Protein AF-A0A2M7CKS2-F1 (afdb_monomer)

Secondary structure (DSSP, 8-state):
-EE-TT--EE--TT--EEESS-EEESS-EE--SSEEEE--SS-EEEESSS-EEESEEEEE-TT-EEE-SS-EEESSEEEEEESPEEEEEEEEEE-TT-EEES-BTTBSEEEEEEEPPPSEEEEEEEE-EE-SS-B--EEEEEEEE--

pLDDT: mean 97.12, std 2.35, range [86.06, 98.94]

Sequence (147 aa):
MTINASAPLTLSGAQNVTVKGNWSNSGTFTPGTGTVTFNGSSAQTIGGTSATTFNNLTVNNASGVSLSSVDATMNGTLTFTAGKITTGANTLILPTGGTITGAGADKYVYGNLQKAFNTGSGQTFTFEIGDASYYTPAQLANFNVTT

Mean predicted aligned error: 2.7 Å

Foldseek 3Di:
DAQAAPREDEDAAQDEAEDQAEAAHAYHYHEHQHEYEDAHAAEYEHYYPDEEEYQEYEYNYQNAYEYDPHEYEHAEEYEYPHAEYEYVVYEYEYEERYYYYPADQRTFYADHYYYDYDADFQDKDWHQYDHPGDGDIDMDGRDHHDD

Structure (mmCIF, N/CA/C/O backbone):
data_AF-A0A2M7CKS2-F1
#
_entry.id   AF-A0A2M7CKS2-F1
#
loop_
_atom_site.group_PDB
_atom_site.id
_atom_site.type_symbol
_atom_site.label_atom_id
_atom_site.label_alt_id
_atom_site.label_comp_id
_atom_site.label_asym_id
_atom_site.label_entity_id
_atom_site.label_seq_id
_atom_site.pdbx_PDB_ins_code
_atom_site.Cartn_x
_atom_site.Cartn_y
_atom_site.Cartn_z
_atom_site.occupancy
_atom_site.B_iso_or_equiv
_atom_site.auth_seq_id
_atom_site.auth_comp_id
_atom_site.auth_asym_id
_atom_site.auth_atom_id
_atom_site.pdbx_PDB_model_num
ATOM 1 N N . MET A 1 1 ? 7.871 0.307 -14.016 1.00 93.94 1 MET A N 1
ATOM 2 C CA . MET A 1 1 ? 8.439 1.603 -13.615 1.00 93.94 1 MET A CA 1
ATOM 3 C C . MET A 1 1 ? 9.725 1.326 -12.867 1.00 93.94 1 MET A C 1
ATOM 5 O O . MET A 1 1 ? 9.683 0.567 -11.908 1.00 93.94 1 MET A O 1
ATOM 9 N N . THR A 1 2 ? 10.837 1.895 -13.323 1.00 95.69 2 THR A N 1
ATOM 10 C CA . THR A 1 2 ? 12.150 1.718 -12.691 1.00 95.69 2 THR A CA 1
ATOM 11 C C . THR A 1 2 ? 12.708 3.087 -12.335 1.00 95.69 2 THR A C 1
ATOM 13 O O . THR A 1 2 ? 12.758 3.964 -13.194 1.00 95.69 2 THR A O 1
ATOM 16 N N . ILE A 1 3 ? 13.107 3.259 -11.079 1.00 96.44 3 ILE A N 1
ATOM 17 C CA . ILE A 1 3 ? 13.771 4.448 -10.547 1.00 96.44 3 ILE A CA 1
ATOM 18 C C . ILE A 1 3 ? 15.168 3.992 -10.140 1.00 96.44 3 ILE A C 1
ATOM 20 O O . ILE A 1 3 ? 15.330 3.236 -9.181 1.00 96.44 3 ILE A O 1
ATOM 24 N N . ASN A 1 4 ? 16.167 4.373 -10.931 1.00 95.12 4 ASN A N 1
ATOM 25 C CA . ASN A 1 4 ? 17.547 3.950 -10.711 1.00 95.12 4 ASN A CA 1
ATOM 26 C C . ASN A 1 4 ? 18.183 4.729 -9.555 1.00 95.12 4 ASN A C 1
ATOM 28 O O . ASN A 1 4 ? 17.751 5.835 -9.223 1.00 95.12 4 ASN A O 1
ATOM 32 N N . ALA A 1 5 ? 19.253 4.174 -8.985 1.00 92.44 5 ALA A N 1
ATOM 33 C CA . ALA A 1 5 ? 20.070 4.889 -8.013 1.00 92.44 5 ALA A CA 1
ATOM 34 C C . ALA A 1 5 ? 20.496 6.260 -8.560 1.00 92.44 5 ALA A C 1
ATOM 36 O O . ALA A 1 5 ? 20.837 6.395 -9.737 1.00 92.44 5 ALA A O 1
ATOM 37 N N . SER A 1 6 ? 20.425 7.281 -7.704 1.00 87.38 6 SER A N 1
ATOM 38 C CA . SER A 1 6 ? 20.746 8.681 -8.025 1.00 87.38 6 SER A CA 1
ATOM 39 C C . SER A 1 6 ? 19.839 9.371 -9.060 1.00 87.38 6 SER A C 1
ATOM 41 O O . SER A 1 6 ? 20.101 10.519 -9.410 1.00 87.38 6 SER A O 1
ATOM 43 N N . ALA A 1 7 ? 18.757 8.732 -9.521 1.00 88.56 7 ALA A N 1
ATOM 44 C CA . ALA A 1 7 ? 17.760 9.350 -10.395 1.00 88.56 7 ALA A CA 1
ATOM 45 C C . ALA A 1 7 ? 16.472 9.648 -9.605 1.00 88.56 7 ALA A C 1
ATOM 47 O O . ALA A 1 7 ? 15.739 8.712 -9.277 1.00 88.56 7 ALA A O 1
ATOM 48 N N . PRO A 1 8 ? 16.166 10.918 -9.275 1.00 92.31 8 PRO A N 1
ATOM 49 C CA . PRO A 1 8 ? 14.916 11.244 -8.605 1.00 92.31 8 PRO A CA 1
ATOM 50 C C . PRO A 1 8 ? 13.731 11.136 -9.572 1.00 92.31 8 PRO A C 1
ATOM 52 O O . PRO A 1 8 ? 13.779 11.637 -10.696 1.00 92.31 8 PRO A O 1
ATOM 55 N N . LEU A 1 9 ? 12.637 10.536 -9.107 1.00 94.81 9 LEU A N 1
ATOM 56 C CA . LEU A 1 9 ? 11.316 10.663 -9.713 1.00 94.81 9 LEU A CA 1
ATOM 57 C C . LEU A 1 9 ? 10.424 11.471 -8.774 1.00 94.81 9 LEU A C 1
ATOM 59 O O . LEU A 1 9 ? 10.126 11.029 -7.665 1.00 94.81 9 LEU A O 1
ATOM 63 N N . THR A 1 10 ? 9.936 12.609 -9.255 1.00 95.94 10 THR A N 1
ATOM 64 C CA . THR A 1 10 ? 8.982 13.448 -8.526 1.00 95.94 10 THR A CA 1
ATOM 65 C C . THR A 1 10 ? 7.679 13.520 -9.303 1.00 95.94 10 THR A C 1
ATOM 67 O O . THR A 1 10 ? 7.680 13.912 -10.469 1.00 95.94 10 THR A O 1
ATOM 70 N N . LEU A 1 11 ? 6.563 13.186 -8.654 1.00 94.88 11 LEU A N 1
ATOM 71 C CA . LEU A 1 11 ? 5.234 13.479 -9.193 1.00 94.88 11 LEU A CA 1
ATOM 72 C C . LEU A 1 11 ? 4.798 14.851 -8.668 1.00 94.88 11 LEU A C 1
ATOM 74 O O . LEU A 1 11 ? 4.772 15.070 -7.460 1.00 94.88 11 LEU A O 1
ATOM 78 N N . SER A 1 12 ? 4.463 15.786 -9.555 1.00 92.44 12 SER A N 1
ATOM 79 C CA . SER A 1 12 ? 3.981 17.115 -9.166 1.00 92.44 12 SER A CA 1
ATOM 80 C C . SER A 1 12 ? 2.452 17.157 -9.106 1.00 92.44 12 SER A C 1
ATOM 82 O O . SER A 1 12 ? 1.756 16.675 -10.002 1.00 92.44 12 SER A O 1
ATOM 84 N N . GLY A 1 13 ? 1.912 17.739 -8.029 1.00 92.81 13 GLY A N 1
ATOM 85 C CA . GLY A 1 13 ? 0.465 17.862 -7.827 1.00 92.81 13 GLY A CA 1
ATOM 86 C C . GLY A 1 13 ? -0.270 16.515 -7.857 1.00 92.81 13 GLY A C 1
ATOM 87 O O . GLY A 1 13 ? 0.253 15.495 -7.407 1.00 92.81 13 GLY A O 1
ATOM 88 N N . ALA A 1 14 ? -1.486 16.508 -8.406 1.00 94.12 14 ALA A N 1
ATOM 89 C CA . ALA A 1 14 ? -2.371 15.339 -8.445 1.00 94.12 14 ALA A CA 1
ATOM 90 C C . ALA A 1 14 ? -2.093 14.383 -9.628 1.00 94.12 14 ALA A C 1
ATOM 92 O O . ALA A 1 14 ? -3.015 13.767 -10.164 1.00 94.12 14 ALA A O 1
ATOM 93 N N . GLN A 1 15 ? -0.838 14.271 -10.079 1.00 96.75 15 GLN A N 1
ATOM 94 C CA . GLN A 1 15 ? -0.484 13.416 -11.214 1.00 96.75 15 GLN A CA 1
ATOM 95 C C . GLN A 1 15 ? -0.712 11.931 -10.895 1.00 96.75 15 GLN A C 1
ATOM 97 O O . GLN A 1 15 ? -0.122 11.381 -9.965 1.00 96.75 15 GLN A O 1
ATOM 102 N N . ASN A 1 16 ? -1.538 11.273 -11.710 1.00 96.94 16 ASN A N 1
ATOM 103 C CA . ASN A 1 16 ? -1.817 9.845 -11.596 1.00 96.94 16 ASN A CA 1
ATOM 104 C C . ASN A 1 16 ? -0.875 9.028 -12.487 1.00 96.94 16 ASN A C 1
ATOM 106 O O . ASN A 1 16 ? -0.592 9.412 -13.621 1.00 96.94 16 ASN A O 1
ATOM 110 N N . VAL A 1 17 ? -0.437 7.869 -11.996 1.00 98.00 17 VAL A N 1
ATOM 111 C CA . VAL A 1 17 ? 0.459 6.951 -12.713 1.00 98.00 17 VAL A CA 1
ATOM 112 C C . VAL A 1 17 ? -0.190 5.580 -12.789 1.00 98.00 17 VAL A C 1
ATOM 114 O O . VAL A 1 17 ? -0.550 5.005 -11.768 1.00 98.00 17 VAL A O 1
ATOM 117 N N . THR A 1 18 ? -0.305 5.017 -13.991 1.00 98.44 18 THR A N 1
ATOM 118 C CA . THR A 1 18 ? -0.716 3.616 -14.166 1.00 98.44 18 THR A CA 1
ATOM 119 C C . THR A 1 18 ? 0.502 2.750 -14.442 1.00 98.44 18 THR A C 1
ATOM 121 O O . THR A 1 18 ? 1.267 3.003 -15.370 1.00 98.44 18 THR A O 1
ATOM 124 N N . VAL A 1 19 ? 0.661 1.692 -13.656 1.00 98.12 19 VAL A N 1
ATOM 125 C CA . VAL A 1 19 ? 1.769 0.750 -13.743 1.00 98.12 19 VAL A CA 1
ATOM 126 C C . VAL A 1 19 ? 1.239 -0.575 -14.289 1.00 98.12 19 VAL A C 1
ATOM 128 O O . VAL A 1 19 ? 0.418 -1.238 -13.656 1.00 98.12 19 VAL A O 1
ATOM 131 N N . LYS A 1 20 ? 1.720 -0.966 -15.475 1.00 98.31 20 LYS A N 1
ATOM 132 C CA . LYS A 1 20 ? 1.388 -2.245 -16.136 1.00 98.31 20 LYS A CA 1
ATOM 133 C C . LYS A 1 20 ? 2.375 -3.382 -15.819 1.00 98.31 20 LYS A C 1
ATOM 135 O O . LYS A 1 20 ? 2.047 -4.537 -16.052 1.00 98.31 20 LYS A O 1
ATOM 140 N N . GLY A 1 21 ? 3.561 -3.055 -15.297 1.00 98.44 21 GLY A N 1
ATOM 141 C CA . GLY A 1 21 ? 4.612 -4.006 -14.897 1.00 98.44 21 GLY A CA 1
ATOM 142 C C . GLY A 1 21 ? 5.101 -3.764 -13.465 1.00 98.44 21 GLY A C 1
ATOM 143 O O . GLY A 1 21 ? 4.393 -3.164 -12.668 1.00 98.44 21 GLY A O 1
ATOM 144 N N . ASN A 1 22 ? 6.311 -4.180 -13.111 1.00 98.69 22 ASN A N 1
ATOM 145 C CA . ASN A 1 22 ? 6.802 -3.999 -11.737 1.00 98.69 22 ASN A CA 1
ATOM 146 C C . ASN A 1 22 ? 7.123 -2.533 -11.413 1.00 98.69 22 ASN A C 1
ATOM 148 O O . ASN A 1 22 ? 7.440 -1.742 -12.307 1.00 98.69 22 ASN A O 1
ATOM 152 N N . TRP A 1 23 ? 7.066 -2.184 -10.132 1.00 98.62 23 TRP A N 1
ATOM 153 C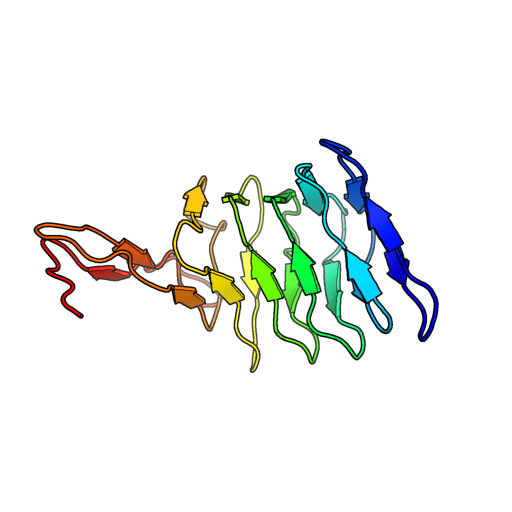 CA . TRP A 1 23 ? 7.634 -0.967 -9.570 1.00 98.62 23 TRP A CA 1
ATOM 154 C C . TRP A 1 23 ? 8.956 -1.310 -8.889 1.00 98.62 23 TRP A C 1
ATOM 156 O O . TRP A 1 23 ? 8.979 -2.081 -7.935 1.00 98.62 23 TRP A O 1
ATOM 166 N N . SER A 1 24 ? 10.056 -0.754 -9.383 1.00 98.12 24 SER A N 1
ATOM 167 C CA . SER A 1 24 ? 11.387 -0.927 -8.806 1.00 98.12 24 SER A CA 1
ATOM 168 C C . SER A 1 24 ? 11.949 0.437 -8.435 1.00 98.12 24 SER A C 1
ATOM 170 O O . SER A 1 24 ? 12.229 1.244 -9.321 1.00 98.12 24 SER A O 1
ATOM 172 N N . ASN A 1 25 ? 12.088 0.701 -7.137 1.00 98.00 25 ASN A N 1
ATOM 173 C CA . ASN A 1 25 ? 12.681 1.921 -6.616 1.00 98.00 25 ASN A CA 1
ATOM 174 C C . ASN A 1 25 ? 14.034 1.635 -5.964 1.00 98.00 25 ASN A C 1
ATOM 176 O O . ASN A 1 25 ? 14.113 1.019 -4.904 1.00 98.00 25 ASN A O 1
ATOM 180 N N . SER A 1 26 ? 15.100 2.095 -6.606 1.00 97.50 26 SER A N 1
ATOM 181 C CA . SER A 1 26 ? 16.466 2.058 -6.070 1.00 97.50 26 SER A CA 1
ATOM 182 C C . SER A 1 26 ? 17.055 3.466 -5.922 1.00 97.50 26 SER A C 1
ATOM 184 O O . SER A 1 26 ? 18.260 3.608 -5.735 1.00 97.50 26 SER A O 1
ATOM 186 N N . GLY A 1 27 ? 16.220 4.504 -6.049 1.00 95.88 27 GLY A N 1
ATOM 187 C CA . GLY A 1 27 ? 16.590 5.914 -5.948 1.00 95.88 27 GLY A CA 1
ATOM 188 C C . GLY A 1 27 ? 15.602 6.696 -5.081 1.00 95.88 27 GLY A C 1
ATOM 189 O O . GLY A 1 27 ? 15.014 6.161 -4.140 1.00 95.88 27 GLY A O 1
ATOM 190 N N . THR A 1 28 ? 15.408 7.976 -5.400 1.00 95.25 28 THR A N 1
ATOM 191 C CA . THR A 1 28 ? 14.470 8.839 -4.667 1.00 95.25 28 THR A CA 1
ATOM 192 C C . THR A 1 28 ? 13.137 8.902 -5.397 1.00 95.25 28 THR A C 1
ATOM 194 O O . THR A 1 28 ? 13.068 9.387 -6.525 1.0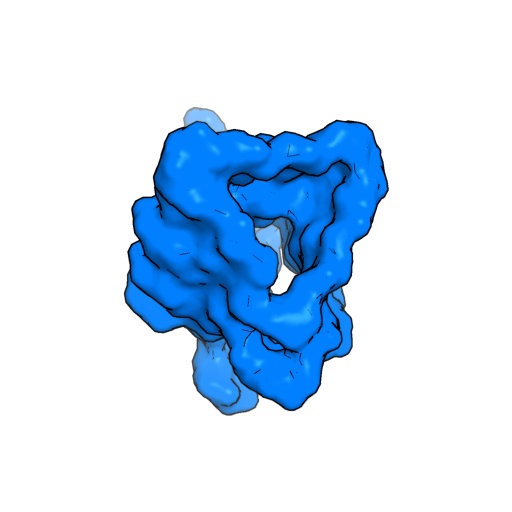0 95.25 28 THR A O 1
ATOM 197 N N . PHE A 1 29 ? 12.067 8.471 -4.733 1.00 97.38 29 PHE A N 1
ATOM 198 C CA . PHE A 1 29 ? 10.701 8.713 -5.181 1.00 97.38 29 PHE A CA 1
ATOM 199 C C . PHE A 1 29 ? 10.034 9.746 -4.277 1.00 97.38 29 PHE A C 1
ATOM 201 O O . PHE A 1 29 ? 9.858 9.502 -3.085 1.00 97.38 29 PHE A O 1
ATOM 208 N N . THR A 1 30 ? 9.635 10.875 -4.854 1.00 97.12 30 THR A N 1
ATOM 209 C CA . THR A 1 30 ? 8.857 11.905 -4.165 1.00 97.12 30 THR A CA 1
ATOM 210 C C . THR A 1 30 ? 7.417 11.832 -4.665 1.00 97.12 30 THR A C 1
ATOM 212 O O . THR A 1 30 ? 7.138 12.284 -5.786 1.00 97.12 30 THR A O 1
ATOM 215 N N . PRO A 1 31 ? 6.489 11.249 -3.884 1.00 96.38 31 PRO A N 1
ATOM 216 C CA . PRO A 1 31 ? 5.096 11.216 -4.284 1.00 96.38 31 PRO A CA 1
ATOM 217 C C . PRO A 1 31 ? 4.513 12.636 -4.256 1.00 96.38 31 PRO A C 1
ATOM 219 O O . PRO A 1 31 ? 4.757 13.409 -3.331 1.00 96.38 31 PRO A O 1
ATOM 222 N N . GLY A 1 32 ? 3.726 12.965 -5.277 1.00 96.38 32 GLY A N 1
ATOM 223 C CA . GLY A 1 32 ? 2.819 14.111 -5.258 1.00 96.38 32 GLY A CA 1
ATOM 224 C C . GLY A 1 32 ? 1.555 13.770 -4.473 1.00 96.38 32 GLY A C 1
ATOM 225 O O . GLY A 1 32 ? 1.560 12.892 -3.617 1.00 96.38 32 GLY A O 1
ATOM 226 N N . THR A 1 33 ? 0.431 14.399 -4.804 1.00 96.75 33 THR A N 1
ATOM 227 C CA . THR A 1 33 ? -0.871 14.076 -4.194 1.00 96.75 33 THR A CA 1
ATOM 228 C C . THR A 1 33 ? -1.692 13.066 -5.001 1.00 96.75 33 THR A C 1
ATOM 230 O O . THR A 1 33 ? -2.740 12.612 -4.543 1.00 96.75 33 THR A O 1
ATOM 233 N N . GLY A 1 34 ? -1.228 12.698 -6.198 1.00 97.00 34 GLY A N 1
ATOM 234 C CA . GLY A 1 34 ? -1.926 11.779 -7.095 1.00 97.00 34 GLY A CA 1
ATOM 235 C C . GLY A 1 34 ? -1.882 10.308 -6.672 1.00 97.00 34 GLY A C 1
ATOM 236 O O . GLY A 1 34 ? -1.411 9.945 -5.590 1.00 97.00 34 GLY A O 1
ATOM 237 N N . THR A 1 35 ? -2.407 9.456 -7.553 1.00 98.44 35 THR A N 1
ATOM 238 C CA . THR A 1 35 ? -2.575 8.017 -7.321 1.00 98.44 35 THR A CA 1
ATOM 239 C C . THR A 1 35 ? -1.682 7.195 -8.235 1.00 98.44 35 THR A C 1
ATOM 241 O O . THR A 1 35 ? -1.702 7.359 -9.456 1.00 98.44 35 THR A O 1
ATOM 244 N N . VAL A 1 36 ? -0.949 6.246 -7.655 1.00 98.75 36 VAL A N 1
ATOM 245 C CA . VAL A 1 36 ? -0.305 5.169 -8.411 1.00 98.75 36 VAL A CA 1
ATOM 246 C C . VAL A 1 36 ? -1.270 3.987 -8.491 1.00 98.75 36 VAL A C 1
ATOM 248 O O . VAL A 1 36 ? -1.811 3.551 -7.483 1.00 98.75 36 VAL A O 1
ATOM 251 N N . THR A 1 37 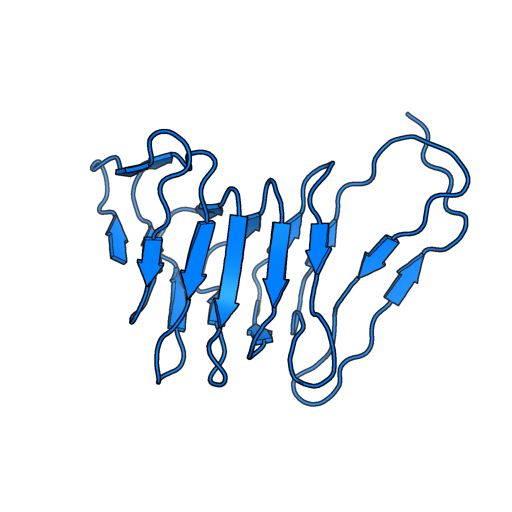? -1.511 3.465 -9.689 1.00 98.81 37 THR A N 1
ATOM 252 C CA . THR A 1 37 ? -2.442 2.357 -9.936 1.00 98.81 37 THR A CA 1
ATOM 253 C C . THR A 1 37 ? -1.695 1.166 -10.515 1.00 98.81 37 THR A C 1
ATOM 255 O O . THR A 1 37 ? -1.182 1.239 -11.632 1.00 98.81 37 THR A O 1
ATOM 258 N N . PHE A 1 38 ? -1.663 0.051 -9.791 1.00 98.88 38 PHE A N 1
ATOM 259 C CA . PHE A 1 38 ? -1.191 -1.233 -10.309 1.00 98.88 38 PHE A CA 1
ATOM 260 C C . PHE A 1 38 ? -2.320 -1.884 -11.112 1.00 98.88 38 PHE A C 1
ATOM 262 O O . PHE A 1 38 ? -3.371 -2.187 -10.555 1.00 98.88 38 PHE A O 1
ATOM 269 N N . ASN A 1 39 ? -2.128 -2.037 -12.425 1.00 98.69 39 ASN A N 1
ATOM 270 C CA . ASN A 1 39 ? -3.159 -2.483 -13.373 1.00 98.69 39 ASN A CA 1
ATOM 271 C C . ASN A 1 39 ? -2.586 -3.409 -14.467 1.00 98.69 39 ASN A C 1
ATOM 273 O O . ASN A 1 39 ? -2.902 -3.267 -15.657 1.00 98.69 39 ASN A O 1
ATOM 277 N N . GLY A 1 40 ? -1.645 -4.274 -14.086 1.00 98.56 40 GLY A N 1
ATOM 278 C CA . GLY A 1 40 ? -1.070 -5.309 -14.945 1.00 98.56 40 GLY A CA 1
ATOM 279 C C . GLY A 1 40 ? -1.992 -6.520 -15.124 1.00 98.56 40 GLY A C 1
ATOM 280 O O . GLY A 1 40 ? -3.005 -6.649 -14.446 1.00 98.56 40 GLY A O 1
ATOM 281 N N . SER A 1 41 ? -1.629 -7.404 -16.057 1.00 97.81 41 SER A N 1
ATOM 282 C CA . SER A 1 41 ? -2.307 -8.691 -16.305 1.00 97.81 41 SER A CA 1
ATOM 283 C C . SER A 1 41 ? -1.598 -9.894 -15.674 1.00 97.81 41 SER A C 1
ATOM 285 O O . SER A 1 41 ? -2.141 -10.992 -15.673 1.00 97.81 41 SER A O 1
ATOM 287 N N . SER A 1 42 ? -0.373 -9.690 -15.192 1.00 98.50 42 SER A N 1
ATOM 288 C CA . SER A 1 42 ? 0.436 -10.669 -14.462 1.00 98.50 42 SER A CA 1
ATOM 289 C C . SER A 1 42 ? 0.720 -10.126 -13.066 1.00 98.50 42 SER A C 1
ATOM 291 O O . SER A 1 42 ? 0.576 -8.922 -12.841 1.00 98.50 42 SER A O 1
ATOM 293 N N . ALA A 1 43 ? 1.163 -10.981 -12.142 1.00 98.56 43 ALA A N 1
ATOM 294 C CA . ALA A 1 43 ? 1.583 -10.541 -10.813 1.00 98.56 43 ALA A CA 1
ATOM 295 C C . ALA A 1 43 ? 2.631 -9.416 -10.915 1.00 98.56 43 ALA A C 1
ATOM 297 O O . ALA A 1 43 ? 3.580 -9.508 -11.697 1.00 98.56 43 ALA A O 1
ATOM 298 N N . GLN A 1 44 ? 2.436 -8.347 -10.142 1.00 98.88 44 GLN A N 1
ATOM 299 C CA . GLN A 1 44 ? 3.345 -7.200 -10.098 1.00 98.88 44 GLN A CA 1
ATOM 300 C C . GLN A 1 44 ? 4.081 -7.150 -8.762 1.00 98.88 44 GLN A C 1
ATOM 302 O O . GLN A 1 44 ? 3.585 -7.626 -7.742 1.00 98.88 44 GLN A O 1
ATOM 307 N N . THR A 1 45 ? 5.251 -6.523 -8.745 1.00 98.81 45 THR A N 1
ATOM 308 C CA . THR A 1 45 ? 5.996 -6.280 -7.507 1.00 98.81 45 THR A CA 1
ATOM 309 C C . THR A 1 45 ? 6.180 -4.797 -7.217 1.00 98.81 45 THR A C 1
ATOM 311 O O . THR A 1 45 ? 6.261 -3.977 -8.134 1.00 98.81 45 THR A O 1
ATOM 314 N N . ILE A 1 46 ? 6.255 -4.469 -5.927 1.00 98.88 46 ILE A N 1
ATOM 315 C CA . ILE A 1 46 ? 6.866 -3.249 -5.396 1.00 98.88 46 ILE A CA 1
ATOM 316 C C . ILE A 1 46 ? 8.197 -3.688 -4.793 1.00 98.88 46 ILE A C 1
ATOM 318 O O . ILE A 1 46 ? 8.220 -4.432 -3.816 1.00 98.88 46 ILE A O 1
ATOM 322 N N . GLY A 1 47 ? 9.300 -3.286 -5.409 1.00 98.31 47 GLY A N 1
ATOM 323 C CA . GLY A 1 47 ? 10.638 -3.713 -5.020 1.00 98.31 47 GLY A CA 1
ATOM 324 C C . GLY A 1 47 ? 11.699 -2.661 -5.308 1.00 98.31 47 GLY A C 1
ATOM 325 O O . GLY A 1 47 ? 11.396 -1.480 -5.479 1.00 98.31 47 GLY A O 1
ATOM 326 N N . GLY A 1 48 ? 12.942 -3.119 -5.426 1.00 97.25 48 GLY A N 1
ATOM 327 C CA . GLY A 1 48 ? 14.136 -2.279 -5.517 1.00 97.25 48 GLY A CA 1
ATOM 328 C C . GLY A 1 48 ? 14.931 -2.337 -4.216 1.00 97.25 48 GLY A C 1
ATOM 329 O O . GLY A 1 48 ? 14.714 -3.231 -3.404 1.00 97.25 48 GLY A O 1
ATOM 330 N N . THR A 1 49 ? 15.877 -1.420 -4.036 1.00 96.88 49 THR A N 1
ATOM 331 C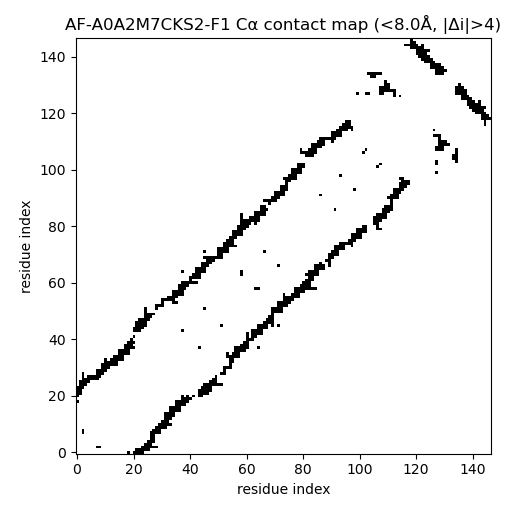 CA . THR A 1 49 ? 16.701 -1.347 -2.815 1.00 96.88 49 THR A CA 1
ATOM 332 C C . THR A 1 49 ? 16.216 -0.294 -1.823 1.00 96.88 49 THR A C 1
ATOM 334 O O . THR A 1 49 ? 16.752 -0.201 -0.722 1.00 96.88 49 THR A O 1
ATOM 337 N N . SER A 1 50 ? 15.222 0.514 -2.196 1.00 96.56 50 SER A N 1
ATOM 338 C CA . SER A 1 50 ? 14.679 1.587 -1.368 1.00 96.56 50 SER A CA 1
ATOM 339 C C . SER A 1 50 ? 13.195 1.357 -1.105 1.00 96.56 50 SER A C 1
ATOM 341 O O . SER A 1 50 ? 12.412 1.139 -2.035 1.00 96.56 50 SER A O 1
ATOM 343 N N . ALA A 1 51 ? 12.795 1.451 0.165 1.00 96.69 51 ALA A N 1
ATOM 344 C CA . ALA A 1 51 ? 11.384 1.472 0.536 1.00 96.69 51 ALA A CA 1
ATOM 345 C C . ALA A 1 51 ? 10.654 2.575 -0.240 1.00 96.69 51 ALA A C 1
ATOM 347 O O . ALA A 1 51 ? 11.195 3.658 -0.481 1.00 96.69 51 ALA A O 1
ATOM 348 N N . THR A 1 52 ? 9.431 2.282 -0.676 1.00 98.31 52 THR A N 1
ATOM 349 C CA . THR A 1 52 ? 8.641 3.235 -1.463 1.00 98.31 52 THR A CA 1
ATOM 350 C C . THR A 1 52 ? 7.480 3.760 -0.639 1.00 98.31 52 THR A C 1
ATOM 352 O O . THR A 1 52 ? 6.654 2.990 -0.151 1.00 98.31 52 THR A O 1
ATOM 355 N N . THR A 1 53 ? 7.382 5.084 -0.557 1.00 98.50 53 THR A N 1
ATOM 356 C CA . THR A 1 53 ? 6.211 5.770 -0.014 1.00 98.50 53 THR A CA 1
ATOM 357 C C . THR A 1 53 ? 5.334 6.258 -1.157 1.00 98.50 53 THR A C 1
ATOM 359 O O . THR A 1 53 ? 5.777 7.042 -1.994 1.00 98.50 53 THR A O 1
ATOM 362 N N . PHE A 1 54 ? 4.080 5.824 -1.185 1.00 98.56 54 PHE A N 1
ATOM 363 C CA . PHE A 1 54 ? 3.052 6.330 -2.088 1.00 98.56 54 PHE A CA 1
ATOM 364 C C . PHE A 1 54 ? 2.140 7.306 -1.345 1.00 98.56 54 PHE A C 1
ATOM 366 O O . PHE A 1 54 ? 1.896 7.146 -0.148 1.00 98.56 54 PHE A O 1
ATOM 373 N N . ASN A 1 55 ? 1.593 8.297 -2.054 1.00 98.25 55 ASN A N 1
ATOM 374 C CA . ASN A 1 55 ? 0.523 9.112 -1.487 1.00 98.25 55 ASN A CA 1
ATOM 375 C C . ASN A 1 55 ? -0.804 8.354 -1.530 1.00 98.25 55 ASN A C 1
ATOM 377 O O . ASN A 1 55 ? -1.325 7.983 -0.488 1.00 98.25 55 ASN A O 1
ATOM 381 N N . ASN A 1 56 ? -1.298 8.035 -2.726 1.00 98.50 56 ASN A N 1
ATOM 382 C CA . ASN A 1 56 ? -2.423 7.121 -2.902 1.00 98.50 56 ASN A CA 1
ATOM 383 C C . ASN A 1 56 ? -2.000 5.933 -3.765 1.00 98.50 56 ASN A C 1
ATOM 385 O O . ASN A 1 56 ? -1.241 6.093 -4.728 1.00 98.50 56 ASN A O 1
ATOM 389 N N . LEU A 1 57 ? -2.528 4.755 -3.441 1.00 98.75 57 LEU A N 1
ATOM 390 C CA . LEU A 1 57 ? -2.306 3.533 -4.202 1.00 98.75 57 LEU A CA 1
ATOM 391 C C . LEU A 1 57 ? -3.638 2.872 -4.539 1.00 98.75 57 LEU A C 1
ATOM 393 O O . LEU A 1 57 ? -4.478 2.689 -3.666 1.00 98.75 57 LEU A O 1
ATOM 397 N N . THR A 1 58 ? -3.809 2.460 -5.791 1.00 98.94 58 THR A N 1
ATOM 398 C CA . THR A 1 58 ? -4.886 1.553 -6.196 1.00 98.94 58 THR A CA 1
ATOM 399 C C . THR A 1 58 ? -4.302 0.222 -6.648 1.00 98.94 58 THR A C 1
ATOM 401 O O . THR A 1 58 ? -3.444 0.176 -7.533 1.00 98.94 58 THR A O 1
ATOM 404 N N . VAL A 1 59 ? -4.791 -0.866 -6.060 1.00 98.88 59 VAL A N 1
ATOM 405 C CA . VAL A 1 59 ? -4.500 -2.235 -6.486 1.00 98.88 59 VAL A CA 1
ATOM 406 C C . VAL A 1 59 ? -5.672 -2.712 -7.338 1.00 98.88 59 VAL A C 1
ATOM 408 O O . VAL A 1 59 ? -6.744 -3.031 -6.823 1.00 98.88 59 VAL A O 1
ATOM 411 N N . ASN A 1 60 ? -5.460 -2.712 -8.655 1.00 98.81 60 ASN A N 1
ATOM 412 C CA . ASN A 1 60 ? -6.406 -3.163 -9.672 1.00 98.81 60 ASN A CA 1
ATOM 413 C C . ASN A 1 60 ? -5.799 -4.297 -10.506 1.00 98.81 60 ASN A C 1
ATOM 415 O O . ASN A 1 60 ? -5.772 -4.241 -11.735 1.00 98.81 60 ASN A O 1
ATOM 419 N N . ASN A 1 61 ? -5.249 -5.308 -9.841 1.00 98.75 61 ASN A N 1
ATOM 420 C CA . ASN A 1 61 ? -4.614 -6.434 -10.510 1.00 98.75 61 ASN A CA 1
ATOM 421 C C . ASN A 1 61 ? -5.017 -7.729 -9.813 1.00 98.75 61 ASN A C 1
ATOM 423 O O . ASN A 1 61 ? -4.521 -8.028 -8.732 1.00 98.75 61 ASN A O 1
ATOM 427 N N . ALA A 1 62 ? -5.883 -8.517 -10.452 1.00 98.50 62 ALA A N 1
ATOM 428 C CA . ALA A 1 62 ? -6.382 -9.777 -9.904 1.00 98.50 62 ALA A CA 1
ATOM 429 C C . ALA A 1 62 ? -5.278 -10.824 -9.653 1.00 98.50 62 ALA A C 1
ATOM 431 O O . ALA A 1 62 ? -5.445 -11.679 -8.790 1.00 98.50 62 ALA A O 1
ATOM 432 N N . SER A 1 63 ? -4.135 -10.737 -10.344 1.00 98.50 63 SER A N 1
ATOM 433 C CA . SER A 1 63 ? -2.957 -11.574 -10.068 1.00 98.50 63 SER A CA 1
ATOM 434 C C . SER A 1 63 ? -2.159 -11.123 -8.837 1.00 98.50 63 SER A C 1
ATOM 436 O O . SER A 1 63 ? -1.214 -11.799 -8.441 1.00 98.50 63 SER A O 1
ATOM 438 N N . GLY A 1 64 ? -2.535 -9.997 -8.230 1.00 98.62 64 GLY A N 1
ATOM 439 C CA . GLY A 1 64 ? -1.955 -9.467 -7.005 1.00 98.62 64 GLY A CA 1
ATOM 440 C C . GLY A 1 64 ? -0.714 -8.600 -7.206 1.00 98.62 64 GLY A C 1
ATOM 441 O O . GLY A 1 64 ? -0.109 -8.518 -8.281 1.00 98.62 64 GLY A O 1
ATOM 4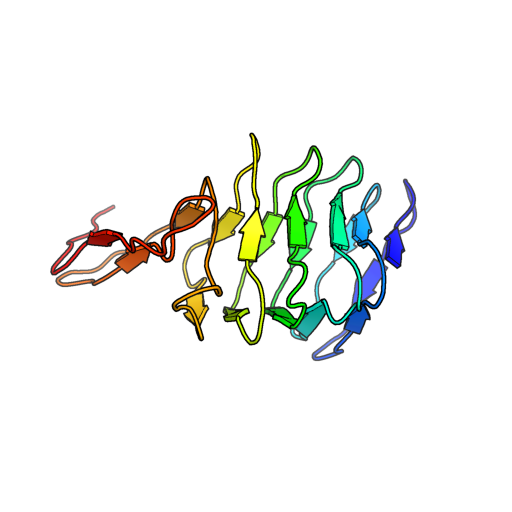42 N N . VAL A 1 65 ? -0.341 -7.942 -6.112 1.00 98.88 65 VAL A N 1
ATOM 443 C CA . VAL A 1 65 ? 0.889 -7.164 -5.964 1.00 98.88 65 VAL A CA 1
ATOM 444 C C . VAL A 1 65 ? 1.681 -7.751 -4.800 1.00 98.88 65 VAL A C 1
ATOM 446 O O . VAL A 1 65 ? 1.104 -8.079 -3.770 1.00 98.88 65 VAL A O 1
ATOM 449 N N . SER A 1 66 ? 2.996 -7.903 -4.934 1.00 98.88 66 SER A N 1
ATOM 450 C CA . SER A 1 66 ? 3.850 -8.387 -3.840 1.00 98.88 66 SER A CA 1
ATOM 451 C C . SER A 1 66 ? 4.917 -7.370 -3.456 1.00 98.88 66 SER A C 1
ATOM 453 O O . SER A 1 66 ? 5.498 -6.721 -4.327 1.00 98.88 66 SER A O 1
ATOM 455 N N . LEU A 1 67 ? 5.202 -7.250 -2.160 1.00 98.88 67 LEU A N 1
ATOM 456 C CA . LEU A 1 67 ? 6.381 -6.532 -1.680 1.00 98.88 67 LEU A CA 1
ATOM 457 C C . LEU A 1 67 ? 7.617 -7.417 -1.866 1.00 98.88 67 LEU A C 1
ATOM 459 O O . LEU A 1 67 ? 7.606 -8.594 -1.510 1.00 98.88 67 LEU A O 1
ATOM 463 N N . SER A 1 68 ? 8.679 -6.854 -2.435 1.00 98.38 68 SER A N 1
ATOM 464 C CA . SER A 1 68 ? 9.903 -7.573 -2.781 1.00 98.38 68 SER A CA 1
ATOM 465 C C . SER A 1 68 ? 11.112 -6.879 -2.167 1.00 98.38 68 SER A C 1
ATOM 467 O O . SER A 1 68 ? 11.606 -5.899 -2.720 1.00 98.38 68 SER A O 1
ATOM 469 N N . SER A 1 69 ? 11.604 -7.433 -1.056 1.00 97.19 69 SER A N 1
ATOM 470 C CA . SE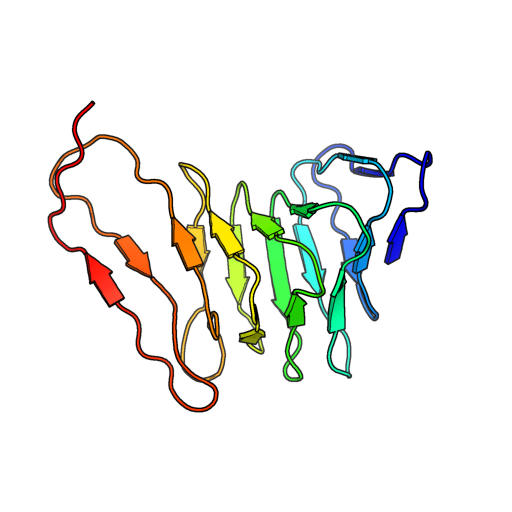R A 1 69 ? 12.810 -6.994 -0.324 1.00 97.19 69 SER A CA 1
ATOM 471 C C . SER A 1 69 ? 12.751 -5.602 0.314 1.00 97.19 69 SER A C 1
ATOM 473 O O . SER A 1 69 ? 13.760 -5.149 0.849 1.00 97.19 69 SER A O 1
ATOM 475 N N . VAL A 1 70 ? 11.603 -4.927 0.262 1.00 98.31 70 VAL A N 1
ATOM 476 C CA . VAL A 1 70 ? 11.399 -3.601 0.848 1.00 98.31 70 VAL A CA 1
ATOM 477 C C . VAL A 1 70 ? 9.994 -3.464 1.418 1.00 98.31 70 VAL A C 1
ATOM 479 O O . VAL A 1 70 ? 9.038 -4.048 0.902 1.00 98.31 70 VAL A O 1
ATOM 482 N N . ASP A 1 71 ? 9.874 -2.627 2.443 1.00 98.75 71 ASP A N 1
ATOM 483 C CA . ASP A 1 71 ? 8.591 -2.148 2.945 1.00 98.75 71 ASP A CA 1
ATOM 484 C C . ASP A 1 71 ? 7.952 -1.146 1.974 1.00 98.75 71 ASP A C 1
ATOM 486 O O . ASP A 1 71 ? 8.618 -0.518 1.136 1.00 98.75 71 ASP A O 1
ATOM 490 N N . ALA A 1 72 ? 6.640 -0.963 2.117 1.00 98.69 72 ALA A N 1
ATOM 491 C CA . ALA A 1 72 ? 5.896 0.062 1.398 1.00 98.69 72 ALA A CA 1
ATOM 492 C C . ALA A 1 72 ? 5.007 0.859 2.350 1.00 98.69 72 ALA A C 1
ATOM 494 O O . ALA A 1 72 ? 4.301 0.287 3.179 1.00 98.69 72 ALA A O 1
ATOM 495 N N . THR A 1 73 ? 4.991 2.177 2.175 1.00 98.81 73 THR A N 1
ATOM 496 C CA . THR A 1 73 ? 4.193 3.100 2.990 1.00 98.81 73 THR A CA 1
ATOM 497 C C . THR A 1 73 ? 3.109 3.744 2.134 1.00 98.81 73 THR A C 1
ATOM 499 O O . THR A 1 73 ? 3.400 4.204 1.030 1.00 98.81 73 THR A O 1
ATOM 502 N N . MET A 1 74 ? 1.873 3.817 2.633 1.00 98.25 74 MET A N 1
ATOM 503 C CA . MET A 1 74 ? 0.777 4.543 1.973 1.00 98.25 74 MET A CA 1
ATOM 504 C C . MET A 1 74 ? 0.355 5.723 2.848 1.00 98.25 74 MET A C 1
ATOM 506 O O . MET A 1 74 ? -0.335 5.526 3.842 1.00 98.25 74 MET A O 1
ATOM 510 N N . ASN A 1 75 ? 0.771 6.943 2.498 1.00 97.81 75 ASN A N 1
ATOM 511 C CA . ASN A 1 75 ? 0.484 8.141 3.301 1.00 97.81 75 ASN A CA 1
ATOM 512 C C . ASN A 1 75 ? -1.011 8.487 3.343 1.00 97.81 75 ASN A C 1
ATOM 514 O O . ASN A 1 75 ? -1.514 8.933 4.369 1.00 97.81 75 ASN A O 1
ATOM 518 N N . GLY A 1 76 ? -1.698 8.312 2.217 1.00 97.69 76 GLY A N 1
ATOM 519 C CA . GLY A 1 76 ? -3.117 8.585 2.039 1.00 97.69 76 GLY A CA 1
ATOM 520 C C . GLY A 1 76 ? -3.928 7.296 1.985 1.00 97.69 76 GLY A C 1
ATOM 521 O O . GLY A 1 76 ? -3.984 6.534 2.948 1.00 97.69 76 GLY A O 1
ATOM 522 N N . THR A 1 77 ? -4.599 7.059 0.859 1.00 98.50 77 THR A N 1
ATOM 523 C CA . THR A 1 77 ? -5.533 5.932 0.726 1.00 98.50 77 THR A CA 1
ATOM 524 C C . THR A 1 77 ? -4.934 4.793 -0.092 1.00 98.50 77 THR A C 1
ATOM 526 O O . THR A 1 77 ? -4.511 4.985 -1.235 1.00 98.50 77 THR A O 1
ATOM 529 N N . LEU A 1 78 ? -4.971 3.585 0.471 1.00 98.88 78 LEU A N 1
ATOM 530 C CA . LEU A 1 78 ? -4.877 2.334 -0.273 1.00 98.88 78 LEU A CA 1
ATOM 531 C C . LEU A 1 78 ? -6.283 1.888 -0.686 1.00 98.88 78 LEU A C 1
ATOM 533 O O . LEU A 1 78 ? -7.134 1.622 0.158 1.00 98.88 78 LEU A O 1
ATOM 537 N N . THR A 1 79 ? -6.523 1.779 -1.986 1.00 98.94 79 THR A N 1
ATOM 538 C CA . THR A 1 79 ? -7.789 1.301 -2.547 1.00 98.94 79 THR A CA 1
ATOM 539 C C . THR A 1 79 ? -7.581 -0.060 -3.190 1.00 98.94 79 THR A C 1
ATOM 541 O O . THR A 1 79 ? -6.750 -0.206 -4.088 1.00 98.94 79 THR A O 1
ATOM 544 N N . PHE A 1 80 ? -8.355 -1.055 -2.774 1.00 98.88 80 PHE A N 1
ATOM 545 C CA . PHE A 1 80 ? -8.441 -2.326 -3.479 1.00 98.88 80 PHE A CA 1
ATOM 546 C C . PHE A 1 80 ? -9.640 -2.324 -4.424 1.00 98.88 80 PHE A C 1
ATOM 548 O O . PHE A 1 80 ? -10.779 -2.146 -4.001 1.00 98.88 80 PHE A O 1
ATOM 555 N N . THR A 1 81 ? -9.395 -2.586 -5.704 1.00 98.75 81 THR A N 1
ATOM 556 C CA . THR A 1 81 ? -10.448 -2.889 -6.685 1.00 98.75 81 THR A CA 1
ATOM 557 C C . THR A 1 81 ? -10.323 -4.318 -7.209 1.00 98.75 81 THR A C 1
ATOM 559 O O . THR A 1 81 ? -11.337 -4.935 -7.524 1.00 98.75 81 THR A O 1
ATOM 562 N N . ALA A 1 82 ? -9.109 -4.881 -7.231 1.00 98.44 82 ALA A N 1
ATOM 563 C CA . ALA A 1 82 ? -8.855 -6.290 -7.520 1.00 98.44 82 ALA A CA 1
ATOM 564 C C . ALA A 1 82 ? -7.499 -6.751 -6.965 1.00 98.44 82 ALA A C 1
ATOM 566 O O . ALA A 1 82 ? -6.507 -6.046 -7.129 1.00 98.44 82 ALA A O 1
ATOM 567 N N . GLY A 1 83 ? -7.453 -7.969 -6.415 1.00 98.62 83 GLY A N 1
ATOM 568 C CA . GLY A 1 83 ? -6.231 -8.639 -5.969 1.00 98.62 83 GLY A CA 1
ATOM 569 C C . GLY A 1 83 ? -5.738 -8.240 -4.581 1.00 98.62 83 GLY A C 1
ATOM 570 O O . GLY A 1 83 ? -6.206 -7.283 -3.966 1.00 98.62 83 GLY A O 1
ATOM 571 N N . LYS A 1 84 ? -4.765 -9.010 -4.092 1.00 98.81 84 LYS A N 1
ATOM 572 C CA . LYS A 1 84 ? -4.168 -8.879 -2.756 1.00 98.81 84 LYS A CA 1
ATOM 573 C C . LYS A 1 84 ? -2.841 -8.120 -2.828 1.00 98.81 84 LYS A C 1
ATOM 575 O O . LYS A 1 84 ? -2.182 -8.133 -3.870 1.00 98.81 84 LYS A O 1
ATOM 580 N N . ILE A 1 85 ? -2.418 -7.531 -1.708 1.00 98.88 85 ILE A N 1
ATOM 581 C CA . ILE A 1 85 ? -0.996 -7.227 -1.479 1.00 98.88 85 ILE A CA 1
ATOM 582 C C . ILE A 1 85 ? -0.406 -8.361 -0.645 1.00 98.88 85 ILE A C 1
ATOM 584 O O . ILE A 1 85 ? -0.853 -8.571 0.476 1.00 98.88 85 ILE A O 1
ATOM 588 N N . THR A 1 86 ? 0.600 -9.067 -1.159 1.00 98.88 86 THR A N 1
ATOM 589 C CA . THR A 1 86 ? 1.356 -10.070 -0.391 1.00 98.88 86 THR A CA 1
ATOM 590 C C . THR A 1 86 ? 2.637 -9.441 0.141 1.00 98.88 86 THR A C 1
ATOM 592 O O . THR A 1 86 ? 3.443 -8.940 -0.642 1.00 98.88 86 THR A O 1
ATOM 595 N N . THR A 1 87 ? 2.849 -9.440 1.456 1.00 98.81 87 THR A N 1
ATOM 596 C CA . THR A 1 87 ? 3.998 -8.719 2.041 1.00 98.81 87 THR A CA 1
ATOM 597 C C . THR A 1 87 ? 5.222 -9.606 2.269 1.00 98.81 87 THR A C 1
ATOM 599 O O . THR A 1 87 ? 6.352 -9.110 2.261 1.00 98.81 87 THR A O 1
ATOM 602 N N . GLY A 1 88 ? 5.021 -10.915 2.455 1.00 98.25 88 GLY A N 1
ATOM 603 C CA . GLY A 1 88 ? 6.086 -11.830 2.865 1.00 98.25 88 GLY A CA 1
ATOM 604 C C . GLY A 1 88 ? 6.712 -11.379 4.187 1.00 98.25 88 GLY A C 1
ATOM 605 O O . GLY A 1 88 ? 6.001 -11.126 5.155 1.00 98.25 88 GLY A O 1
ATOM 606 N N . ALA A 1 89 ? 8.038 -11.240 4.215 1.00 98.12 89 ALA A N 1
ATOM 607 C CA . ALA A 1 89 ? 8.764 -10.736 5.383 1.00 98.12 89 ALA A CA 1
ATOM 608 C C . ALA A 1 89 ? 8.658 -9.208 5.579 1.00 98.12 89 ALA A C 1
ATOM 610 O O . ALA A 1 89 ? 9.019 -8.713 6.641 1.00 98.12 89 ALA A O 1
ATOM 611 N N . ASN A 1 90 ? 8.182 -8.466 4.575 1.00 98.81 90 ASN A N 1
ATOM 612 C CA . ASN A 1 90 ? 8.101 -7.004 4.616 1.00 98.81 90 ASN A CA 1
ATOM 613 C C . ASN A 1 90 ? 6.788 -6.544 5.259 1.00 98.81 90 ASN A C 1
ATOM 615 O O . ASN A 1 90 ? 5.884 -7.350 5.507 1.00 98.81 90 ASN A O 1
ATOM 619 N N . THR A 1 91 ? 6.667 -5.237 5.466 1.00 98.81 91 THR A N 1
ATOM 620 C CA . THR A 1 91 ? 5.514 -4.581 6.078 1.00 98.81 91 THR A CA 1
ATOM 621 C C . THR A 1 91 ? 4.876 -3.585 5.118 1.00 98.81 91 THR A C 1
ATOM 623 O O . THR A 1 91 ? 5.543 -2.759 4.492 1.00 98.81 91 THR A O 1
ATOM 626 N N . LEU A 1 92 ? 3.549 -3.644 5.027 1.00 98.88 92 LEU A N 1
ATOM 627 C CA . LEU A 1 92 ? 2.751 -2.558 4.479 1.00 98.88 92 LEU A CA 1
ATOM 628 C C . LEU A 1 92 ? 2.394 -1.596 5.615 1.00 98.88 92 LEU A C 1
ATOM 630 O O . L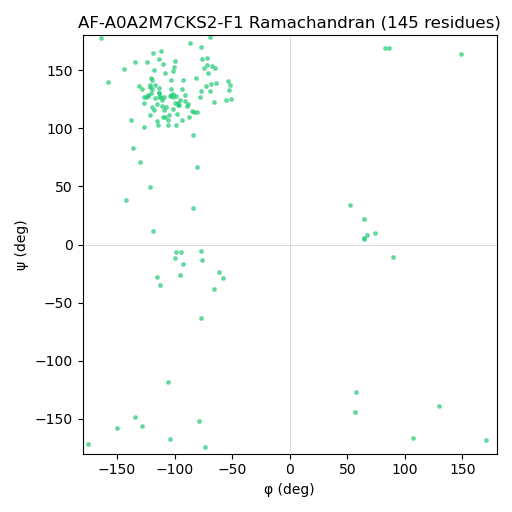EU A 1 92 ? 1.759 -1.994 6.591 1.00 98.88 92 LEU A O 1
ATOM 634 N N . ILE A 1 93 ? 2.798 -0.336 5.490 1.00 98.88 93 ILE A N 1
ATOM 635 C CA . ILE A 1 93 ? 2.717 0.655 6.562 1.00 98.88 93 ILE A CA 1
ATOM 636 C C . ILE A 1 93 ? 1.682 1.722 6.205 1.00 98.88 93 ILE A C 1
ATOM 638 O O . ILE A 1 93 ? 1.756 2.366 5.157 1.00 98.88 93 ILE A O 1
ATOM 642 N N . LEU A 1 94 ? 0.736 1.943 7.114 1.00 98.56 94 LEU A N 1
ATOM 643 C CA . LEU A 1 94 ? -0.166 3.088 7.105 1.00 98.56 94 LEU A CA 1
ATOM 644 C C . LEU A 1 94 ? 0.227 4.027 8.247 1.00 98.56 94 LEU A C 1
ATOM 646 O O . LEU A 1 94 ? 0.032 3.670 9.414 1.00 98.56 94 LEU A O 1
ATOM 650 N N . PRO A 1 95 ? 0.789 5.209 7.946 1.00 97.81 95 PRO A N 1
ATOM 651 C CA . PRO A 1 95 ? 1.032 6.223 8.952 1.00 97.81 95 PRO A CA 1
ATOM 652 C C . PRO A 1 95 ? -0.301 6.810 9.435 1.00 97.81 95 PRO A C 1
ATOM 654 O O . PRO A 1 95 ? -1.387 6.444 8.978 1.00 97.81 95 PRO A O 1
ATOM 657 N N . THR A 1 96 ? -0.215 7.733 10.385 1.00 94.38 96 THR A N 1
ATOM 658 C CA . THR A 1 96 ? -1.369 8.431 10.946 1.00 94.38 96 THR A CA 1
ATOM 659 C C . THR A 1 96 ? -2.170 9.111 9.831 1.00 94.38 96 THR A C 1
ATOM 661 O O . THR A 1 96 ? -1.616 9.877 9.048 1.00 94.38 96 THR A O 1
ATOM 664 N N . GLY A 1 97 ? -3.467 8.804 9.737 1.00 91.12 97 GLY A N 1
ATOM 665 C CA . GLY A 1 97 ? -4.347 9.278 8.657 1.00 91.12 97 GLY A CA 1
ATOM 666 C C . GLY A 1 97 ? -4.414 8.370 7.420 1.00 91.12 97 GLY A C 1
ATOM 667 O O . GLY A 1 97 ? -5.312 8.548 6.599 1.00 91.12 97 GLY A O 1
ATOM 668 N N . GLY A 1 98 ? -3.542 7.363 7.310 1.00 96.56 98 GLY A N 1
ATOM 669 C CA . GLY A 1 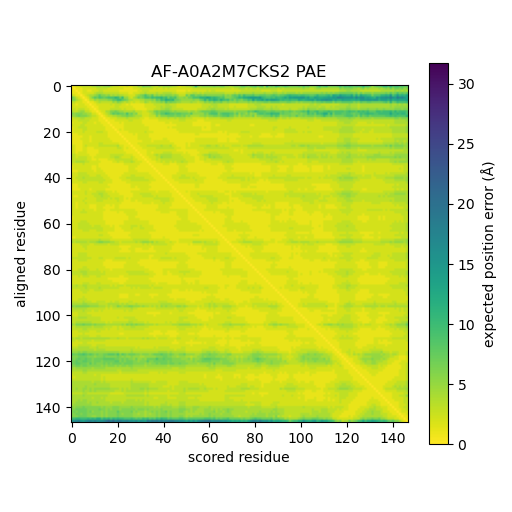98 ? -3.572 6.378 6.231 1.00 96.56 98 GLY A CA 1
ATOM 670 C C . GLY A 1 98 ? -4.785 5.444 6.320 1.00 96.56 98 GLY A C 1
ATOM 671 O O . GLY A 1 98 ? -5.082 4.866 7.374 1.00 96.56 98 GLY A O 1
ATOM 672 N N . THR A 1 99 ? -5.486 5.247 5.203 1.00 97.25 99 THR A N 1
ATOM 673 C CA . THR A 1 99 ? -6.728 4.454 5.152 1.00 97.25 99 THR A CA 1
ATOM 674 C C . THR A 1 99 ? -6.659 3.314 4.136 1.00 97.25 99 THR A C 1
ATOM 676 O O . THR A 1 99 ? -5.860 3.340 3.201 1.00 97.25 99 THR A O 1
ATOM 679 N N . ILE A 1 100 ? -7.495 2.290 4.341 1.00 98.62 100 ILE A N 1
ATOM 680 C CA . ILE A 1 100 ? -7.747 1.224 3.363 1.00 98.62 100 ILE A CA 1
ATOM 681 C C . ILE A 1 100 ? -9.219 1.293 2.978 1.00 98.62 100 ILE A C 1
ATOM 683 O O . ILE A 1 100 ? -10.073 1.460 3.846 1.00 98.62 100 ILE A O 1
ATOM 687 N N . THR A 1 101 ? -9.515 1.146 1.692 1.00 98.75 101 THR A N 1
ATOM 688 C CA . THR A 1 101 ? -10.880 1.038 1.171 1.00 98.75 101 THR A CA 1
ATOM 689 C C . THR A 1 101 ? -10.984 -0.100 0.154 1.00 98.75 101 THR A C 1
ATOM 691 O O . THR A 1 101 ? -9.985 -0.529 -0.427 1.00 98.75 101 THR A O 1
ATOM 694 N N . GLY A 1 102 ? -12.199 -0.619 -0.052 1.00 98.56 102 GLY A N 1
ATOM 695 C CA . GLY A 1 102 ? -12.474 -1.661 -1.053 1.00 98.56 102 GLY A CA 1
ATOM 696 C C . GLY A 1 102 ? -11.983 -3.068 -0.691 1.00 98.56 102 GLY A C 1
ATOM 697 O O . GLY A 1 102 ? -12.023 -3.968 -1.534 1.00 98.56 102 GLY A O 1
ATOM 698 N N . ALA A 1 103 ? -11.535 -3.277 0.550 1.00 98.69 103 ALA A N 1
ATOM 699 C CA . ALA A 1 103 ? -11.132 -4.593 1.019 1.00 98.69 103 ALA A CA 1
ATOM 700 C C . ALA A 1 103 ? -12.318 -5.579 1.073 1.00 98.69 103 ALA A C 1
ATOM 702 O O . ALA A 1 103 ? -13.476 -5.187 1.220 1.00 98.69 103 ALA A O 1
ATOM 703 N N . GLY A 1 104 ? -12.038 -6.870 0.919 1.00 98.50 104 GLY A N 1
ATOM 704 C CA . GLY A 1 104 ? -13.036 -7.938 0.916 1.00 98.50 104 GLY A CA 1
ATOM 705 C C . GLY A 1 104 ? -12.439 -9.275 0.490 1.00 98.50 104 GLY A C 1
ATOM 706 O O . GLY A 1 104 ? -11.225 -9.394 0.345 1.00 98.50 104 GLY A O 1
ATOM 707 N N . ALA A 1 105 ? -13.288 -10.273 0.221 1.00 95.38 105 ALA A N 1
ATOM 708 C CA . ALA A 1 105 ? -12.838 -11.533 -0.373 1.00 95.38 105 ALA A CA 1
ATOM 709 C C . ALA A 1 105 ? -11.997 -11.238 -1.637 1.00 95.38 105 ALA A C 1
ATOM 711 O O . ALA A 1 105 ? -12.400 -10.441 -2.495 1.00 95.38 105 ALA A O 1
ATOM 712 N N . ASP A 1 106 ? -10.778 -11.781 -1.658 1.00 96.81 106 ASP A N 1
ATOM 713 C CA . ASP A 1 106 ? -9.725 -11.586 -2.672 1.00 96.81 106 ASP A CA 1
ATOM 714 C C . ASP A 1 106 ? -9.086 -10.193 -2.796 1.00 96.81 106 ASP A C 1
ATOM 716 O O . ASP A 1 106 ? -8.289 -9.949 -3.703 1.00 96.81 106 ASP A O 1
ATOM 720 N N . LYS A 1 107 ? -9.393 -9.285 -1.868 1.00 98.44 107 LYS A N 1
ATOM 721 C CA . LYS A 1 107 ? -8.918 -7.897 -1.842 1.00 98.44 107 LYS A CA 1
ATOM 722 C C . LYS A 1 107 ? -8.482 -7.516 -0.434 1.00 98.44 107 LYS A C 1
ATOM 724 O O . LYS A 1 107 ? -9.267 -6.966 0.328 1.00 98.44 107 LYS A O 1
ATOM 729 N N . TYR A 1 108 ? -7.261 -7.859 -0.058 1.00 98.88 108 TYR A N 1
ATOM 730 C CA . TYR A 1 108 ? -6.752 -7.596 1.288 1.00 98.88 108 TYR A CA 1
ATOM 731 C C . TYR A 1 108 ? -5.230 -7.715 1.333 1.00 98.88 108 TYR A C 1
ATOM 733 O O . TYR A 1 108 ? -4.573 -8.036 0.336 1.00 98.88 108 TYR A O 1
ATOM 741 N N . VAL A 1 109 ? -4.662 -7.445 2.502 1.00 98.88 109 VAL A N 1
ATOM 742 C CA . VAL A 1 109 ? -3.241 -7.627 2.779 1.00 98.88 109 VAL A CA 1
ATOM 743 C C . VAL A 1 109 ? -3.010 -9.060 3.246 1.00 98.88 109 VAL A C 1
ATOM 745 O O . VAL A 1 109 ? -3.402 -9.442 4.346 1.00 98.88 109 VAL A O 1
ATOM 748 N N . TYR A 1 110 ? -2.365 -9.869 2.415 1.00 98.69 110 TYR A N 1
ATOM 749 C CA . TYR A 1 110 ? -1.845 -11.163 2.831 1.00 98.69 110 TYR A CA 1
ATOM 750 C C . TYR A 1 110 ? -0.468 -10.957 3.486 1.00 98.69 110 TYR A C 1
ATOM 752 O O . TYR A 1 110 ? 0.557 -10.883 2.802 1.00 98.69 110 TYR A O 1
ATOM 760 N N . GLY A 1 111 ? -0.457 -10.831 4.817 1.00 98.19 111 GLY A N 1
ATOM 761 C CA . GLY A 1 111 ? 0.759 -10.687 5.620 1.00 98.19 111 GLY A CA 1
ATOM 762 C C . GLY A 1 111 ? 0.724 -9.507 6.595 1.00 98.19 111 GLY A C 1
ATOM 763 O O . GLY A 1 111 ? -0.284 -9.255 7.252 1.00 98.19 111 GLY A O 1
ATOM 764 N N . ASN A 1 112 ? 1.848 -8.803 6.710 1.00 98.56 112 ASN A N 1
ATOM 765 C CA . ASN A 1 112 ? 2.104 -7.814 7.752 1.00 98.56 112 ASN A CA 1
ATOM 766 C C . ASN A 1 112 ? 1.536 -6.440 7.374 1.00 98.56 112 ASN A C 1
ATOM 768 O O . ASN A 1 112 ? 2.020 -5.777 6.452 1.00 98.56 112 ASN A O 1
ATOM 772 N N . LEU A 1 113 ? 0.542 -5.987 8.136 1.00 98.81 113 LEU A N 1
ATOM 773 C CA . LEU A 1 113 ? -0.019 -4.643 8.048 1.00 98.81 113 LEU A CA 1
ATOM 774 C C . LEU A 1 113 ? 0.254 -3.888 9.349 1.00 98.81 113 LEU A C 1
ATOM 776 O O . LEU A 1 113 ? -0.223 -4.283 10.411 1.00 98.81 113 LEU A O 1
ATOM 780 N N . GLN A 1 114 ? 0.958 -2.766 9.251 1.00 98.56 114 GLN A N 1
ATOM 781 C CA . GLN A 1 114 ? 1.138 -1.826 10.351 1.00 98.56 114 GLN A CA 1
ATOM 782 C C . GLN A 1 114 ? 0.227 -0.615 10.147 1.00 98.56 114 GLN A C 1
ATOM 784 O O . GLN A 1 114 ? 0.188 -0.030 9.065 1.00 98.56 114 GLN A O 1
ATOM 789 N N . LYS A 1 115 ? -0.477 -0.202 11.204 1.00 97.50 115 LYS A N 1
ATOM 790 C CA . LYS A 1 115 ? -1.273 1.031 11.227 1.00 97.50 115 LYS A CA 1
ATOM 791 C C . LYS A 1 115 ? -0.857 1.882 12.419 1.00 97.50 115 LYS A C 1
ATOM 793 O O . LYS A 1 115 ? -0.870 1.395 13.544 1.00 97.50 115 LYS A O 1
ATOM 798 N N . ALA A 1 116 ? -0.511 3.140 12.173 1.00 95.50 116 ALA A N 1
ATOM 799 C CA . ALA A 1 116 ? -0.412 4.141 13.225 1.00 95.50 116 ALA A CA 1
ATOM 800 C C . ALA A 1 116 ? -1.809 4.686 13.555 1.00 95.50 116 ALA A C 1
ATOM 802 O O . ALA A 1 116 ? -2.656 4.850 12.672 1.00 95.50 116 ALA A O 1
ATOM 803 N N . PHE A 1 117 ? -2.051 4.956 14.834 1.00 93.62 117 PHE A N 1
ATOM 804 C CA . PHE A 1 117 ? -3.340 5.435 15.318 1.00 93.62 117 PHE A CA 1
ATOM 805 C C . PHE A 1 117 ? -3.291 6.936 15.599 1.00 93.62 117 PHE A C 1
ATOM 807 O O . PHE A 1 117 ? -2.298 7.448 16.116 1.00 93.62 117 PHE A O 1
ATOM 814 N N . ASN A 1 118 ? -4.379 7.641 15.284 1.00 90.38 118 ASN A N 1
ATOM 815 C CA . ASN A 1 118 ? -4.586 8.992 15.803 1.00 90.38 118 ASN A CA 1
ATOM 816 C C . AS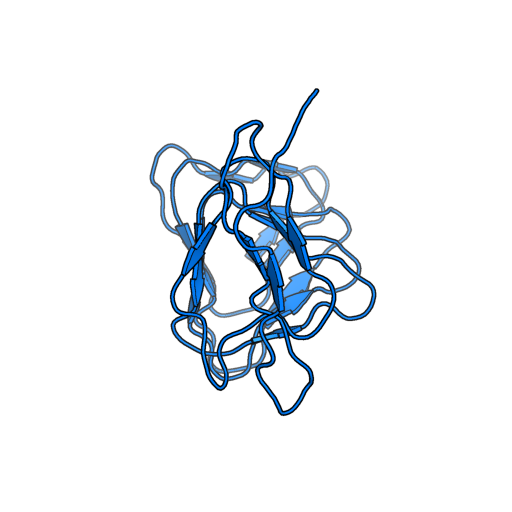N A 1 118 ? -4.809 8.915 17.319 1.00 90.38 118 ASN A C 1
ATOM 818 O O . ASN A 1 118 ? -5.301 7.899 17.808 1.00 90.38 118 ASN A O 1
ATOM 822 N N . THR A 1 119 ? -4.501 9.975 18.063 1.00 92.25 119 THR A N 1
ATOM 823 C CA . THR A 1 119 ? -4.983 10.110 19.444 1.00 92.25 119 THR A CA 1
ATOM 824 C C . THR A 1 119 ? -6.485 10.381 19.440 1.00 92.25 119 THR A C 1
ATOM 826 O O . THR A 1 119 ? -7.015 11.001 18.518 1.00 92.25 119 THR A O 1
ATOM 829 N N . GLY A 1 120 ? -7.193 9.894 20.455 1.00 93.81 120 GLY A N 1
ATOM 830 C CA . GLY A 1 120 ? -8.644 10.047 20.533 1.00 93.81 120 GLY A CA 1
ATOM 831 C C . GLY A 1 120 ? -9.328 8.885 21.234 1.00 93.81 120 GLY A C 1
ATOM 832 O O . GLY A 1 120 ? -8.741 7.816 21.413 1.00 93.81 120 GLY A O 1
ATOM 833 N N . SER A 1 121 ? -10.579 9.106 21.630 1.00 95.56 121 SER A N 1
ATOM 834 C CA . SER A 1 121 ? -11.417 8.115 22.300 1.00 95.56 121 SER A CA 1
ATOM 835 C C . SER A 1 121 ? -12.412 7.457 21.346 1.00 95.56 121 SER A C 1
ATOM 837 O O . SER A 1 121 ? -12.820 8.047 20.347 1.00 95.56 121 SER A O 1
ATOM 839 N N . GLY A 1 122 ? -12.806 6.220 21.656 1.00 94.25 122 GLY A N 1
ATOM 840 C CA . GLY A 1 122 ? -13.850 5.504 20.920 1.00 94.25 122 GLY A CA 1
ATOM 841 C C . GLY A 1 122 ? -13.498 5.190 19.462 1.00 94.25 122 GLY A C 1
ATOM 842 O O . GLY A 1 122 ? -14.391 4.991 18.641 1.00 94.25 122 GLY A O 1
ATOM 843 N N . GLN A 1 123 ? -12.212 5.163 19.111 1.00 93.31 123 GLN A N 1
ATOM 844 C CA . GLN A 1 123 ? -11.786 4.966 17.732 1.00 93.31 123 GLN A CA 1
ATOM 845 C C . GLN A 1 123 ? -11.960 3.514 17.296 1.00 93.31 123 GLN A C 1
ATOM 847 O O . GLN A 1 123 ? -11.896 2.586 18.100 1.00 93.31 123 GLN A O 1
ATOM 852 N N . THR A 1 124 ? -12.169 3.315 15.997 1.00 94.50 124 THR A N 1
ATOM 853 C CA . THR A 1 124 ? -12.245 1.980 15.406 1.00 94.50 124 THR A CA 1
ATOM 854 C C . THR A 1 124 ? -11.211 1.849 14.304 1.00 94.50 124 THR A C 1
ATOM 856 O O . THR A 1 124 ? -11.145 2.681 13.400 1.00 94.50 124 THR A O 1
ATOM 859 N N . PHE A 1 125 ? -10.418 0.786 14.374 1.00 95.25 125 PHE A N 1
ATOM 860 C CA . PHE A 1 125 ? -9.410 0.460 13.379 1.00 95.25 125 PHE A CA 1
ATOM 861 C C . PHE A 1 125 ? -9.626 -0.966 12.899 1.00 95.25 125 PHE A C 1
ATOM 863 O O . PHE A 1 125 ? -9.572 -1.904 13.693 1.00 95.25 125 PHE A O 1
ATOM 870 N N . THR A 1 126 ? -9.829 -1.126 11.596 1.00 97.19 126 THR A N 1
ATOM 871 C CA . THR A 1 126 ? -9.840 -2.441 10.956 1.00 97.19 126 THR A CA 1
ATOM 872 C C . THR A 1 126 ? -8.503 -2.672 10.258 1.00 97.19 126 THR A C 1
ATOM 874 O O . THR A 1 126 ? -8.001 -1.821 9.514 1.00 97.19 126 THR A O 1
ATOM 877 N N . PHE A 1 127 ? -7.901 -3.819 10.541 1.00 98.56 127 PHE A N 1
ATOM 878 C CA . PHE A 1 127 ? -6.757 -4.360 9.833 1.00 98.56 127 PHE A CA 1
ATOM 879 C C . PHE A 1 127 ? -7.289 -5.295 8.757 1.00 98.56 127 PHE A C 1
ATOM 881 O O . PHE A 1 127 ? -7.755 -6.392 9.063 1.00 98.56 127 PHE A O 1
ATOM 888 N N . GLU A 1 128 ? -7.209 -4.848 7.505 1.00 98.69 128 GLU A N 1
ATOM 889 C CA . GLU A 1 128 ? -7.715 -5.584 6.344 1.00 98.69 128 GLU A CA 1
ATOM 890 C C . GLU A 1 128 ? -6.720 -6.670 5.918 1.00 98.69 128 GLU A C 1
ATOM 892 O O . GLU A 1 128 ? -6.077 -6.584 4.868 1.00 98.69 128 GLU A O 1
ATOM 897 N N . ILE A 1 129 ? -6.558 -7.664 6.789 1.00 98.75 129 ILE A N 1
ATOM 898 C CA . ILE A 1 129 ? -5.571 -8.739 6.679 1.00 98.75 129 ILE A CA 1
ATOM 899 C C . ILE A 1 129 ? -6.219 -10.100 6.423 1.00 98.75 129 ILE A C 1
ATOM 901 O O . ILE A 1 129 ? -7.427 -10.292 6.569 1.00 98.75 129 ILE A O 1
ATOM 905 N N . GLY A 1 130 ? -5.389 -11.058 6.036 1.00 98.44 130 GLY A N 1
ATOM 906 C CA . GLY A 1 130 ? -5.782 -12.442 5.836 1.00 98.44 130 GLY A CA 1
ATOM 907 C C . GLY A 1 130 ? -4.592 -13.329 5.502 1.00 98.44 130 GLY A C 1
ATOM 908 O O . GLY A 1 130 ? -3.441 -12.886 5.543 1.00 98.44 130 GLY A O 1
ATOM 909 N N . ASP A 1 131 ? -4.878 -14.573 5.135 1.00 97.56 131 ASP A N 1
ATOM 910 C CA . ASP A 1 131 ? -3.891 -15.530 4.632 1.00 97.56 131 ASP A CA 1
ATOM 911 C C . ASP A 1 131 ? -3.997 -15.705 3.103 1.00 97.56 131 ASP A C 1
ATOM 913 O O . ASP A 1 131 ? -4.655 -14.923 2.416 1.00 97.56 131 ASP A O 1
ATOM 917 N N . ALA A 1 132 ? -3.345 -16.715 2.525 1.00 96.81 132 ALA A N 1
ATOM 918 C CA . ALA A 1 132 ? -3.393 -16.957 1.081 1.00 96.81 132 ALA A CA 1
ATOM 919 C C . ALA A 1 132 ? -4.822 -17.178 0.542 1.00 96.81 132 ALA A C 1
ATOM 921 O O . ALA A 1 132 ? -5.100 -16.844 -0.613 1.00 96.81 132 ALA A O 1
ATOM 922 N N . SER A 1 133 ? -5.722 -17.708 1.369 1.00 96.50 133 SER A N 1
ATOM 923 C CA . SER A 1 133 ? -7.059 -18.178 0.994 1.00 96.50 133 SER A CA 1
ATOM 924 C C . SER A 1 133 ? -8.182 -17.335 1.592 1.00 96.50 133 SER A C 1
ATOM 926 O O . SER A 1 133 ? -9.203 -17.141 0.939 1.00 96.50 133 SER A O 1
ATOM 928 N N . TYR A 1 134 ? -8.003 -16.814 2.804 1.00 97.81 134 TYR A N 1
ATOM 929 C CA . TYR A 1 134 ? -9.079 -16.197 3.568 1.00 97.81 134 TYR A CA 1
ATOM 930 C C . TYR A 1 134 ? -8.786 -14.752 3.933 1.00 97.81 134 TYR A C 1
ATOM 932 O O . TYR A 1 134 ? -7.708 -14.413 4.416 1.00 97.81 134 TYR A O 1
ATOM 940 N N . TYR A 1 135 ? -9.804 -13.915 3.748 1.00 98.62 135 TYR A N 1
ATOM 941 C CA . TYR A 1 135 ? -9.872 -12.579 4.315 1.00 98.62 135 TYR A CA 1
ATOM 942 C C . TYR A 1 135 ? -10.393 -12.667 5.752 1.00 98.62 135 TYR A C 1
ATOM 944 O O . TYR A 1 135 ? -11.544 -13.047 5.969 1.00 98.62 135 TYR A O 1
ATOM 952 N N . THR A 1 136 ? -9.552 -12.330 6.726 1.00 98.19 136 THR A N 1
ATOM 953 C CA . THR A 1 136 ? -9.857 -12.441 8.159 1.00 98.19 136 THR A CA 1
ATOM 954 C C . THR A 1 136 ? -9.520 -11.121 8.854 1.00 98.19 136 THR A C 1
ATOM 956 O O . THR A 1 136 ? -8.513 -11.042 9.568 1.00 98.19 136 THR A O 1
ATOM 959 N N . PRO A 1 137 ? -10.308 -10.055 8.617 1.00 98.31 137 PRO A N 1
ATOM 960 C CA . PRO A 1 137 ? -9.991 -8.740 9.145 1.00 98.31 137 PRO A CA 1
ATOM 961 C C . PRO A 1 137 ? -10.038 -8.741 10.674 1.00 98.31 137 PRO A C 1
ATOM 963 O O . PRO A 1 137 ? -10.943 -9.313 11.285 1.00 98.31 137 PRO A O 1
ATOM 966 N N . ALA A 1 138 ? -9.074 -8.063 11.291 1.00 98.25 138 ALA A N 1
ATOM 967 C CA . ALA A 1 138 ? -9.043 -7.862 12.734 1.00 98.25 138 ALA A CA 1
ATOM 968 C C . ALA A 1 138 ? -9.493 -6.437 13.058 1.00 98.25 138 ALA A C 1
ATOM 970 O O . ALA A 1 138 ? -8.962 -5.476 12.502 1.00 98.25 138 ALA A O 1
ATOM 971 N N . GLN A 1 139 ? -10.459 -6.286 13.962 1.00 97.44 139 GLN A N 1
ATOM 972 C CA . GLN A 1 139 ? -10.969 -4.976 14.355 1.00 97.44 139 GLN A CA 1
ATOM 973 C C . GLN A 1 139 ? -10.621 -4.660 15.809 1.00 97.44 139 GLN A C 1
ATOM 975 O O . GLN A 1 139 ? -10.895 -5.444 16.714 1.00 97.44 139 GLN A O 1
ATOM 980 N N . LEU A 1 140 ? -10.065 -3.470 16.023 1.00 96.56 140 LEU A N 1
ATOM 981 C CA . LEU A 1 140 ? -9.997 -2.817 17.324 1.00 96.56 140 LEU A CA 1
ATOM 982 C C . LEU A 1 140 ? -11.156 -1.825 17.395 1.00 96.56 140 LEU A C 1
ATOM 984 O O . LEU A 1 140 ? -11.162 -0.849 16.648 1.00 96.56 140 LEU A O 1
ATOM 988 N N . ALA A 1 141 ? -12.139 -2.084 18.253 1.00 96.44 141 ALA A N 1
ATOM 989 C CA . ALA A 1 141 ? -13.322 -1.241 18.418 1.00 96.44 141 ALA A CA 1
ATOM 990 C C . ALA A 1 141 ? -13.282 -0.488 19.754 1.00 96.44 141 ALA A C 1
ATOM 992 O O . ALA A 1 141 ? -12.779 -1.011 20.748 1.00 96.44 141 ALA A O 1
ATOM 993 N N . ASN A 1 142 ? -13.845 0.726 19.779 1.00 95.38 142 ASN A N 1
ATOM 994 C CA . ASN A 1 142 ? -13.876 1.611 20.952 1.00 95.38 142 ASN A CA 1
ATOM 995 C C . ASN A 1 142 ? -12.491 1.850 21.580 1.00 95.38 142 ASN A C 1
ATOM 997 O O . ASN A 1 142 ? -12.347 1.977 22.796 1.00 95.38 142 ASN A O 1
ATOM 1001 N N . PHE A 1 143 ? -11.459 1.881 20.742 1.00 95.62 143 PHE A N 1
ATOM 1002 C CA . PHE A 1 143 ? -10.081 1.989 21.170 1.00 95.62 143 PHE A CA 1
ATOM 1003 C C . PHE A 1 143 ? -9.751 3.433 21.553 1.00 95.62 143 PHE A C 1
ATOM 1005 O O . PHE A 1 143 ? -9.969 4.370 20.780 1.00 95.62 143 PHE A O 1
ATOM 1012 N N . ASN A 1 144 ? -9.220 3.609 22.761 1.00 95.75 144 ASN A N 1
ATOM 1013 C CA . ASN A 1 144 ? -8.748 4.896 23.253 1.00 95.75 144 ASN A CA 1
ATOM 1014 C C . ASN A 1 144 ? -7.232 4.971 23.076 1.00 95.75 144 ASN A C 1
ATOM 1016 O O . ASN A 1 144 ? -6.511 4.089 23.535 1.00 95.75 144 ASN A O 1
ATOM 1020 N N . VAL A 1 145 ? -6.757 6.038 22.440 1.00 95.12 145 VAL A N 1
ATOM 1021 C CA . VAL A 1 145 ? -5.337 6.277 22.165 1.00 95.12 145 VAL A CA 1
ATOM 1022 C C . VAL A 1 145 ? -4.918 7.567 22.853 1.00 95.12 145 VAL A C 1
ATOM 1024 O O . VAL A 1 145 ? -5.448 8.639 22.547 1.00 95.12 145 VAL A O 1
ATOM 1027 N N . THR A 1 146 ? -3.968 7.454 23.775 1.00 93.19 146 THR A N 1
ATOM 1028 C CA . THR A 1 146 ? -3.397 8.560 24.555 1.00 93.19 146 THR A CA 1
ATOM 1029 C C . THR A 1 146 ? -1.926 8.774 24.193 1.00 93.19 146 THR A C 1
ATOM 1031 O O . THR A 1 146 ? -1.296 7.874 23.640 1.00 93.19 146 THR A O 1
ATOM 1034 N N . THR A 1 147 ? -1.394 9.962 24.486 1.00 86.06 147 THR A N 1
ATOM 1035 C CA . THR A 1 147 ? 0.029 10.321 24.317 1.00 86.06 147 THR A CA 1
ATOM 1036 C C . THR A 1 147 ? 0.883 9.890 25.492 1.00 86.06 147 THR A C 1
ATOM 1038 O O . THR A 1 147 ? 0.377 10.045 26.628 1.00 86.06 147 THR A O 1
#

Solvent-accessible surface area (backbone atoms only — not comparable to full-atom values): 7440 Å² total; per-residue (Å²): 83,79,34,50,67,90,39,75,47,72,42,68,55,70,51,68,44,79,33,62,55,43,39,31,30,40,34,50,71,44,60,29,71,18,38,41,29,42,54,26,92,55,67,29,39,45,23,45,82,32,65,48,58,37,27,21,39,34,36,46,15,74,62,20,38,31,42,38,93,26,40,38,34,31,55,34,43,37,35,28,80,26,17,30,42,35,18,70,94,29,42,40,35,24,45,64,79,30,45,79,44,63,60,44,87,67,14,34,32,30,51,44,75,47,74,49,74,67,74,44,72,62,36,73,47,76,43,58,24,30,55,99,86,46,68,57,64,49,72,46,69,64,38,66,39,81,135

Radius of gyration: 15.11 Å; Cα contacts (8 Å, |Δi|>4): 444; chains: 1; bounding box: 35×36×41 Å